Protein AF-A0A0L0FB80-F1 (afdb_monomer_lite)

Radius of gyration: 15.15 Å; chains: 1; bounding box: 42×15×37 Å

Secondary structure (DSSP, 8-state):
-------PPEEEEEEPGGGT-S-TT---HHHHHHHHHHHHHHHHHHHHTT--EEEEEE--S--

Organism: NCBI:txid667725

pLDDT: mean 87.86, std 12.6, range [44.81, 97.69]

Foldseek 3Di:
DDCPPPQAAEDEEEDEPCLQPVDLVDNDPVNRVVSVVVVVVVVVCCCPVVVYDYDYHYDDDSD

InterPro domains:
  IPR003964 Carbamate kinase [PTHR30409] (9-63)
  IPR036393 Acetylglutamate kinase-like superfamily [G3DSA:3.40.1160.10] (6-63)
  IPR036393 Acetylglutamate kinase-like superfamily [SSF53633] (8-63)

Sequence (63 aa):
MSTIARAGKRLLIAIGGNSIIKNPKKTSIAEQAETIKVTAMKIATLVTQRGYEVAITHGNGPQ

Structure (mmCIF, N/CA/C/O backbone):
data_AF-A0A0L0FB80-F1
#
_entry.id   AF-A0A0L0FB80-F1
#
loop_
_atom_site.group_PDB
_atom_site.id
_atom_site.type_symbol
_atom_site.label_atom_id
_atom_site.label_alt_id
_atom_site.label_comp_id
_atom_site.label_asym_id
_atom_site.label_entity_id
_atom_site.label_seq_id
_atom_site.pdbx_PDB_ins_code
_atom_site.Cartn_x
_atom_site.Cartn_y
_atom_site.Cartn_z
_atom_site.occupancy
_atom_site.B_iso_or_equiv
_atom_site.auth_seq_id
_atom_site.auth_comp_id
_atom_site.auth_asym_id
_atom_site.auth_atom_id
_atom_site.pdbx_PDB_model_num
ATOM 1 N N . MET A 1 1 ? -30.726 -9.493 21.523 1.00 44.81 1 MET A N 1
ATOM 2 C CA . MET A 1 1 ? -29.659 -8.483 21.690 1.00 44.81 1 MET A CA 1
ATOM 3 C C . MET A 1 1 ? -28.617 -8.740 20.619 1.00 44.81 1 MET A C 1
ATOM 5 O O . MET A 1 1 ? -27.946 -9.757 20.676 1.00 44.81 1 MET A O 1
ATOM 9 N N . SER A 1 2 ? -28.573 -7.903 19.583 1.00 49.00 2 SER A N 1
ATOM 10 C CA . SER A 1 2 ? -27.614 -8.047 18.485 1.00 49.00 2 SER A CA 1
ATOM 11 C C . SER A 1 2 ? -26.326 -7.326 18.866 1.00 49.00 2 SER A C 1
ATOM 13 O O . SER A 1 2 ? -26.270 -6.097 18.826 1.00 49.00 2 SER A O 1
ATOM 15 N N . THR A 1 3 ? -25.307 -8.083 19.261 1.00 55.88 3 THR A N 1
ATOM 16 C CA . THR A 1 3 ? -23.957 -7.589 19.546 1.00 55.88 3 THR A CA 1
ATOM 17 C C . THR A 1 3 ? -23.239 -7.299 18.228 1.00 55.88 3 THR A C 1
ATOM 19 O O . THR A 1 3 ? -22.281 -7.974 17.865 1.00 55.88 3 THR A O 1
ATOM 22 N N . ILE A 1 4 ? -23.705 -6.307 17.465 1.00 62.41 4 ILE A N 1
ATOM 23 C CA . ILE A 1 4 ? -22.849 -5.730 16.427 1.00 62.41 4 ILE A CA 1
ATOM 24 C C . ILE A 1 4 ? -21.840 -4.903 17.210 1.00 62.41 4 ILE A C 1
ATOM 26 O O . ILE A 1 4 ? -22.167 -3.820 17.698 1.00 62.41 4 ILE A O 1
ATOM 30 N N . ALA A 1 5 ? -20.644 -5.464 17.415 1.00 60.25 5 ALA A N 1
ATOM 31 C CA . ALA A 1 5 ? -19.492 -4.699 17.866 1.00 60.25 5 ALA A CA 1
ATOM 32 C C . ALA A 1 5 ? -19.497 -3.381 17.086 1.00 60.25 5 ALA A C 1
ATOM 34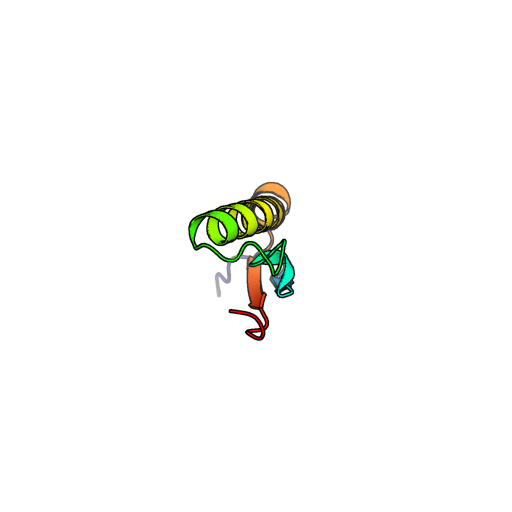 O O . ALA A 1 5 ? -19.692 -3.401 15.868 1.00 60.25 5 ALA A O 1
ATOM 35 N N . ARG A 1 6 ? -19.379 -2.237 17.768 1.00 61.03 6 ARG A N 1
ATOM 36 C CA . ARG A 1 6 ? -19.257 -0.953 17.073 1.00 61.03 6 ARG A CA 1
ATOM 37 C C . ARG A 1 6 ? -17.949 -0.987 16.286 1.00 61.03 6 ARG A C 1
ATOM 39 O O . ARG A 1 6 ? -16.896 -0.646 16.810 1.00 61.03 6 ARG A O 1
ATOM 46 N N . ALA A 1 7 ? -18.062 -1.460 15.051 1.00 68.44 7 ALA A N 1
ATOM 47 C CA . ALA A 1 7 ? -17.076 -1.384 14.001 1.00 68.44 7 ALA A CA 1
ATOM 48 C C . ALA A 1 7 ? -16.529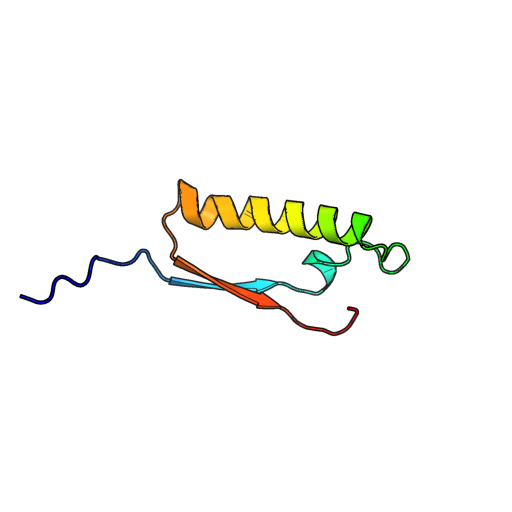 0.042 13.967 1.00 68.44 7 ALA A C 1
ATOM 50 O O . ALA A 1 7 ? -17.299 1.010 14.056 1.00 68.44 7 ALA A O 1
ATOM 51 N N . GLY A 1 8 ? -15.205 0.169 13.882 1.00 76.62 8 GLY A N 1
ATOM 52 C CA . GLY A 1 8 ? -14.562 1.459 13.666 1.00 76.62 8 GLY A CA 1
ATOM 53 C C . GLY A 1 8 ? -15.195 2.176 12.471 1.00 76.62 8 GLY A C 1
ATOM 54 O O . GLY A 1 8 ? -15.798 1.543 11.600 1.00 76.62 8 GLY A O 1
ATOM 55 N N . LYS A 1 9 ? -15.095 3.511 12.404 1.00 93.25 9 LYS A N 1
ATOM 56 C CA . LYS A 1 9 ? -15.593 4.235 11.220 1.00 93.25 9 LYS A CA 1
ATOM 57 C C . LYS A 1 9 ? -14.976 3.601 9.962 1.00 93.25 9 LYS A C 1
ATOM 59 O O . LYS A 1 9 ? -13.790 3.274 9.955 1.00 93.25 9 LYS A O 1
ATOM 64 N N . ARG A 1 10 ? -15.779 3.404 8.916 1.00 95.25 10 ARG A N 1
ATOM 65 C CA . ARG A 1 10 ? -15.308 2.787 7.669 1.00 95.25 10 ARG A CA 1
ATOM 66 C C . ARG A 1 10 ? -14.690 3.830 6.754 1.00 95.25 10 ARG A C 1
ATOM 68 O O . ARG A 1 10 ? -15.265 4.901 6.567 1.00 95.25 10 ARG A O 1
ATOM 75 N N . LEU A 1 11 ? -13.544 3.497 6.173 1.00 96.94 11 LEU A N 1
ATOM 76 C CA . LEU A 1 11 ? -12.803 4.344 5.250 1.00 96.94 11 LEU A CA 1
ATOM 77 C C . LEU A 1 11 ? -12.479 3.563 3.973 1.00 96.94 11 LEU A C 1
ATOM 79 O O . LEU A 1 11 ? -11.782 2.553 4.014 1.00 96.94 11 LEU A O 1
ATOM 83 N N . LEU A 1 12 ? -12.968 4.052 2.834 1.00 96.81 12 LEU A N 1
ATOM 84 C CA . LEU A 1 12 ? -12.569 3.569 1.515 1.00 96.81 12 LEU A CA 1
ATOM 85 C C . LEU A 1 12 ? -11.425 4.445 0.998 1.00 96.81 12 LEU A C 1
ATOM 87 O O . LEU A 1 12 ? -11.590 5.656 0.859 1.00 96.81 12 LEU A O 1
ATOM 91 N N . ILE A 1 13 ? -10.275 3.839 0.714 1.00 96.88 13 ILE A N 1
ATOM 92 C CA . ILE A 1 13 ? -9.094 4.530 0.193 1.00 96.88 13 ILE A CA 1
ATOM 93 C C . ILE A 1 13 ? -8.840 4.055 -1.234 1.00 96.88 13 ILE A C 1
ATOM 95 O O . ILE A 1 13 ? -8.563 2.879 -1.459 1.00 96.88 13 ILE A O 1
ATOM 99 N N . ALA A 1 14 ? -8.897 4.977 -2.192 1.00 95.88 14 ALA A N 1
ATOM 100 C CA . ALA A 1 14 ? -8.431 4.747 -3.553 1.00 95.88 14 ALA A CA 1
ATOM 101 C C . ALA A 1 14 ? -6.992 5.257 -3.689 1.00 95.88 14 ALA A C 1
ATOM 103 O O . ALA A 1 14 ? -6.738 6.453 -3.534 1.00 95.88 14 ALA A O 1
ATOM 104 N N . ILE A 1 15 ? -6.049 4.354 -3.956 1.00 93.75 15 ILE A N 1
ATOM 105 C CA . ILE A 1 15 ? -4.649 4.701 -4.221 1.00 93.75 15 ILE A CA 1
ATOM 106 C C . ILE A 1 15 ? -4.376 4.730 -5.732 1.00 93.75 15 ILE A C 1
ATOM 108 O O . ILE A 1 15 ? -4.903 3.923 -6.499 1.00 93.75 15 ILE A O 1
ATOM 112 N N . GLY A 1 16 ? -3.557 5.687 -6.174 1.00 90.38 16 GLY A N 1
ATOM 113 C CA . GLY A 1 16 ? -3.158 5.820 -7.580 1.00 90.38 16 GLY A CA 1
ATOM 114 C C . GLY A 1 16 ? -1.962 4.935 -7.947 1.00 90.38 16 GLY A C 1
ATOM 115 O O . GLY A 1 16 ? -1.296 4.388 -7.072 1.00 90.38 16 GLY A O 1
ATOM 116 N N . GLY A 1 17 ? -1.624 4.858 -9.241 1.00 87.75 17 GLY A N 1
ATOM 117 C CA . GLY A 1 17 ? -0.476 4.072 -9.729 1.00 87.75 17 GLY A CA 1
ATOM 118 C C . GLY A 1 17 ? 0.862 4.443 -9.070 1.00 87.75 17 GLY A C 1
ATOM 119 O O . GLY A 1 17 ? 1.691 3.571 -8.837 1.00 87.75 17 GLY A O 1
ATOM 120 N N . ASN A 1 18 ? 1.024 5.703 -8.645 1.00 88.25 18 ASN A N 1
ATOM 121 C CA . ASN A 1 18 ? 2.206 6.188 -7.916 1.00 88.25 18 ASN A CA 1
ATOM 122 C C . ASN A 1 18 ? 2.422 5.518 -6.546 1.00 88.25 18 ASN A C 1
ATOM 124 O O . ASN A 1 18 ? 3.513 5.602 -5.985 1.00 88.25 18 ASN A O 1
ATOM 128 N N . SER A 1 19 ? 1.394 4.869 -5.995 1.00 85.69 19 SER A N 1
ATOM 129 C CA . SER A 1 19 ? 1.481 4.089 -4.757 1.00 85.69 19 SER A CA 1
ATOM 130 C C . SER A 1 19 ? 2.047 2.682 -4.966 1.00 85.69 19 SER A C 1
ATOM 132 O O . SER A 1 19 ? 2.290 1.983 -3.983 1.00 85.69 19 SER A O 1
ATOM 134 N N . ILE A 1 20 ? 2.261 2.286 -6.225 1.00 88.69 20 ILE A N 1
ATOM 135 C CA . ILE A 1 20 ? 2.831 0.999 -6.639 1.00 88.69 20 ILE A CA 1
ATOM 136 C C . ILE A 1 20 ? 4.114 1.236 -7.448 1.00 88.69 20 ILE A C 1
ATOM 138 O O . ILE A 1 20 ? 5.134 0.621 -7.167 1.00 88.69 20 ILE A O 1
ATOM 142 N N . ILE A 1 21 ? 4.106 2.186 -8.390 1.00 89.75 21 ILE A N 1
ATOM 143 C CA . ILE A 1 21 ? 5.263 2.575 -9.208 1.00 89.75 21 ILE A CA 1
ATOM 144 C C . ILE A 1 21 ? 5.561 4.056 -8.985 1.00 89.75 21 ILE A C 1
ATOM 146 O O . ILE A 1 21 ? 4.888 4.929 -9.524 1.00 89.75 21 ILE A O 1
ATOM 150 N N . LYS A 1 22 ? 6.609 4.359 -8.216 1.00 87.75 22 LYS A N 1
ATOM 151 C CA . LYS A 1 22 ? 7.036 5.744 -7.955 1.00 87.75 22 LYS A CA 1
ATOM 152 C C . LYS A 1 22 ? 7.758 6.386 -9.144 1.00 87.75 22 LYS A C 1
ATOM 154 O O . LYS A 1 22 ? 7.715 7.603 -9.312 1.00 87.75 22 LYS A O 1
ATOM 159 N N . ASN A 1 23 ? 8.462 5.583 -9.941 1.00 87.88 23 ASN A N 1
ATOM 160 C CA . ASN A 1 23 ? 9.197 6.029 -11.119 1.00 87.88 23 ASN A CA 1
ATOM 161 C C . ASN A 1 23 ? 8.927 5.061 -12.285 1.00 87.88 23 ASN A C 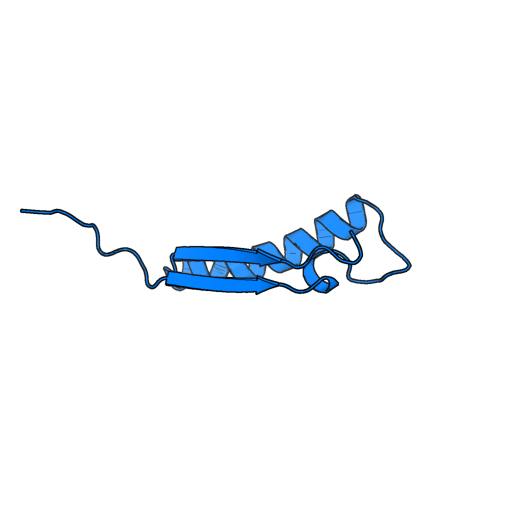1
ATOM 163 O O . ASN A 1 23 ? 9.348 3.910 -12.203 1.00 87.88 23 ASN A O 1
ATOM 167 N N . PRO A 1 24 ? 8.304 5.509 -13.391 1.00 85.31 24 PRO A N 1
ATOM 168 C CA . PRO A 1 24 ? 7.984 4.655 -14.540 1.00 85.31 24 PRO A CA 1
ATOM 169 C C . PRO A 1 24 ? 9.198 3.998 -15.211 1.00 85.31 24 PRO A C 1
ATOM 171 O O . PRO A 1 24 ? 9.045 3.035 -15.951 1.00 85.31 24 PRO A O 1
ATOM 174 N N . LYS A 1 25 ? 10.413 4.506 -14.968 1.00 88.12 25 LYS A N 1
ATOM 175 C CA . LYS A 1 25 ? 11.668 3.918 -15.465 1.00 88.12 25 LYS A CA 1
ATOM 176 C C . LYS A 1 25 ? 12.249 2.848 -14.532 1.00 88.12 25 LYS A C 1
ATOM 178 O O . LYS A 1 25 ? 13.261 2.242 -14.862 1.00 88.12 25 LYS A O 1
ATOM 183 N N . LYS A 1 26 ? 11.657 2.655 -13.350 1.00 85.62 26 LYS A N 1
ATOM 184 C CA . LYS A 1 26 ? 12.104 1.726 -12.306 1.00 85.62 26 LYS A CA 1
ATOM 185 C C . LYS A 1 26 ? 10.913 0.910 -11.805 1.00 85.62 26 LYS A C 1
ATOM 187 O O . LYS A 1 26 ? 10.298 1.235 -10.795 1.00 85.62 26 LYS A O 1
ATOM 192 N N . THR A 1 27 ? 10.584 -0.145 -12.541 1.00 87.94 27 THR A N 1
ATOM 193 C CA . THR A 1 27 ? 9.372 -0.954 -12.335 1.00 87.94 27 THR A CA 1
ATOM 194 C C . THR A 1 27 ? 9.664 -2.357 -11.811 1.00 87.94 27 THR A C 1
ATOM 196 O O . THR A 1 27 ? 8.784 -3.214 -11.837 1.00 87.94 27 THR A O 1
ATOM 199 N N . SER A 1 28 ? 10.882 -2.617 -11.325 1.00 93.38 28 SER A N 1
ATOM 200 C CA . SER A 1 28 ? 11.222 -3.926 -10.764 1.00 93.38 28 SER A CA 1
ATOM 201 C C . SER A 1 28 ? 10.326 -4.261 -9.569 1.00 93.38 28 SER A C 1
ATOM 203 O O . SER A 1 28 ? 9.885 -3.373 -8.837 1.00 93.38 28 SER A O 1
ATOM 205 N N . ILE A 1 29 ? 10.099 -5.555 -9.330 1.00 92.25 29 ILE A N 1
ATOM 206 C CA . ILE A 1 29 ? 9.301 -6.031 -8.190 1.00 92.25 29 ILE A CA 1
ATOM 207 C C . ILE A 1 29 ? 9.826 -5.473 -6.859 1.00 92.25 29 ILE A C 1
ATOM 209 O O . ILE A 1 29 ? 9.035 -5.121 -5.991 1.00 92.25 29 ILE A O 1
ATOM 213 N N . ALA A 1 30 ? 11.147 -5.329 -6.709 1.00 94.94 30 ALA A N 1
ATOM 214 C CA . ALA A 1 30 ? 11.753 -4.764 -5.505 1.00 94.94 30 ALA A CA 1
ATOM 215 C C . ALA A 1 30 ? 11.408 -3.273 -5.305 1.00 94.94 30 ALA A C 1
ATOM 217 O O . ALA A 1 30 ? 11.042 -2.871 -4.203 1.00 94.94 30 ALA A O 1
ATOM 218 N N . GLU A 1 31 ? 11.473 -2.459 -6.365 1.00 92.62 31 GLU A N 1
ATOM 219 C CA . GLU A 1 31 ? 11.101 -1.033 -6.317 1.00 92.62 31 GLU A CA 1
ATOM 220 C C . GLU A 1 31 ? 9.597 -0.858 -6.047 1.00 92.62 31 GLU A C 1
ATOM 222 O O . GLU A 1 31 ? 9.186 0.017 -5.274 1.00 92.62 31 GLU A O 1
ATOM 227 N N . GLN A 1 32 ? 8.769 -1.728 -6.636 1.00 92.00 32 GLN A N 1
ATOM 228 C CA . GLN A 1 32 ? 7.333 -1.744 -6.370 1.00 92.00 32 GLN A CA 1
ATOM 229 C C . GLN A 1 32 ? 7.032 -2.134 -4.922 1.00 92.00 32 GLN A C 1
ATOM 231 O O . GLN A 1 32 ? 6.263 -1.448 -4.251 1.00 92.00 32 GLN A O 1
ATOM 236 N N . ALA A 1 33 ? 7.674 -3.184 -4.406 1.00 94.00 33 ALA A N 1
ATOM 237 C CA . ALA A 1 33 ? 7.501 -3.632 -3.028 1.00 94.00 33 ALA A CA 1
ATOM 238 C C . ALA A 1 33 ? 7.864 -2.531 -2.020 1.00 94.00 33 ALA A C 1
ATOM 240 O O . ALA A 1 33 ? 7.120 -2.307 -1.065 1.00 94.00 33 ALA A O 1
ATOM 241 N N . GLU A 1 34 ? 8.953 -1.794 -2.256 1.00 95.56 34 GLU A N 1
ATOM 242 C CA . GLU A 1 34 ? 9.342 -0.674 -1.395 1.00 95.56 34 GLU A CA 1
ATOM 243 C C . GLU A 1 34 ? 8.329 0.480 -1.467 1.00 95.56 34 GLU A C 1
ATOM 245 O O . GLU A 1 34 ? 7.914 1.027 -0.442 1.00 95.56 34 GLU A O 1
ATOM 250 N N . THR A 1 35 ? 7.843 0.807 -2.668 1.00 94.38 35 THR A N 1
ATOM 251 C CA . THR A 1 35 ? 6.809 1.838 -2.851 1.00 94.38 35 THR A CA 1
ATOM 252 C C . THR A 1 35 ? 5.498 1.456 -2.147 1.00 94.38 35 THR A C 1
ATOM 254 O O . THR A 1 35 ? 4.903 2.274 -1.433 1.00 94.38 35 THR A O 1
ATOM 257 N N . ILE A 1 36 ? 5.074 0.195 -2.278 1.00 94.62 36 ILE A N 1
ATOM 258 C CA . ILE A 1 36 ? 3.888 -0.356 -1.614 1.00 94.62 36 ILE A CA 1
ATOM 259 C C . ILE A 1 36 ? 4.065 -0.320 -0.098 1.00 94.62 36 ILE A C 1
ATOM 261 O O . ILE A 1 36 ? 3.153 0.113 0.606 1.00 94.62 36 ILE A O 1
ATOM 265 N N . LYS A 1 37 ? 5.236 -0.705 0.421 1.00 97.12 37 LYS A N 1
ATOM 266 C CA . LYS A 1 37 ? 5.536 -0.690 1.859 1.00 97.12 37 LYS A CA 1
ATOM 267 C C . LYS A 1 37 ? 5.368 0.706 2.454 1.00 97.12 37 LYS A C 1
ATOM 269 O O . LYS A 1 37 ? 4.733 0.852 3.498 1.00 97.12 37 LYS A O 1
ATOM 274 N N . VAL A 1 38 ? 5.856 1.744 1.774 1.00 95.81 38 VAL A N 1
ATOM 275 C CA . VAL A 1 38 ? 5.669 3.140 2.206 1.00 95.81 38 VAL A CA 1
ATOM 276 C C . VAL A 1 38 ? 4.188 3.525 2.243 1.00 95.81 38 VAL A C 1
ATOM 278 O O . VAL A 1 38 ? 3.743 4.167 3.199 1.00 95.81 38 VAL A O 1
ATOM 281 N N . THR A 1 39 ? 3.406 3.127 1.237 1.00 95.56 39 THR A N 1
ATOM 282 C CA . THR A 1 39 ? 1.954 3.372 1.213 1.00 95.56 39 THR A CA 1
ATOM 283 C C . THR A 1 39 ? 1.243 2.619 2.344 1.00 95.56 39 THR A C 1
ATOM 285 O O . THR A 1 39 ? 0.445 3.210 3.074 1.00 95.56 39 THR A O 1
ATOM 288 N N . ALA A 1 40 ? 1.579 1.345 2.550 1.00 96.88 40 ALA A N 1
ATOM 289 C CA . ALA A 1 40 ? 0.998 0.489 3.578 1.00 96.88 40 ALA A CA 1
ATOM 290 C C . ALA A 1 40 ? 1.275 1.013 4.993 1.00 96.88 40 ALA A C 1
ATOM 292 O O . ALA A 1 40 ? 0.360 1.046 5.811 1.00 96.88 40 ALA A O 1
ATOM 293 N N . MET A 1 41 ? 2.489 1.508 5.273 1.00 97.69 41 MET A N 1
ATOM 294 C CA . MET A 1 41 ? 2.814 2.120 6.569 1.00 97.69 41 MET A CA 1
ATOM 295 C C . MET A 1 41 ? 1.911 3.315 6.884 1.00 97.69 41 MET A C 1
ATOM 297 O O . MET A 1 41 ? 1.438 3.449 8.011 1.00 97.69 41 MET A O 1
ATOM 301 N N . LYS A 1 42 ? 1.610 4.162 5.892 1.00 95.75 42 LYS A N 1
ATOM 302 C CA . LYS A 1 42 ? 0.696 5.299 6.081 1.00 95.75 42 LYS A CA 1
ATOM 303 C C . LYS A 1 42 ? -0.718 4.818 6.409 1.00 95.75 42 LYS A C 1
ATOM 305 O O . LYS A 1 42 ? -1.324 5.315 7.355 1.00 95.75 42 LYS A O 1
ATOM 310 N N . ILE A 1 43 ? -1.217 3.814 5.688 1.00 96.88 43 ILE A N 1
ATOM 311 C CA . ILE A 1 43 ? -2.552 3.243 5.921 1.00 96.88 43 ILE A CA 1
ATOM 312 C C . ILE A 1 43 ? -2.626 2.543 7.286 1.00 96.88 43 ILE A C 1
ATOM 314 O O . ILE A 1 43 ? -3.618 2.689 7.997 1.00 96.88 43 ILE A O 1
ATOM 318 N N . ALA A 1 44 ? -1.560 1.861 7.709 1.00 97.06 44 ALA A N 1
ATOM 319 C CA . ALA A 1 44 ? -1.494 1.197 9.006 1.00 97.06 44 ALA A CA 1
ATOM 320 C C . ALA A 1 44 ? -1.705 2.173 10.175 1.00 97.06 44 ALA A C 1
ATOM 322 O O . ALA A 1 44 ? -2.317 1.797 11.173 1.00 97.06 44 ALA A O 1
ATOM 323 N N . THR A 1 45 ? -1.285 3.439 10.054 1.00 97.50 45 THR A N 1
ATOM 324 C CA . THR A 1 45 ? -1.561 4.454 11.091 1.00 97.50 45 THR A CA 1
ATOM 325 C C . THR A 1 45 ? -3.053 4.781 11.214 1.00 97.50 45 THR A C 1
ATOM 327 O O . THR A 1 45 ? -3.543 5.017 12.317 1.00 97.50 45 THR A O 1
ATOM 330 N N . LEU A 1 46 ? -3.811 4.722 10.113 1.00 95.75 46 LEU A N 1
ATOM 331 C CA . LEU A 1 46 ? -5.264 4.922 10.115 1.00 95.75 46 LEU A CA 1
ATOM 332 C C . LEU A 1 46 ? -5.982 3.778 10.842 1.00 95.75 46 LEU A C 1
ATOM 334 O O . LEU A 1 46 ? -6.941 4.013 11.572 1.00 95.75 46 LEU A O 1
ATOM 338 N N . VAL A 1 47 ? -5.485 2.551 10.699 1.00 94.94 47 VAL A N 1
ATOM 339 C CA . VAL A 1 47 ? -6.033 1.389 11.410 1.00 94.94 47 VAL A CA 1
ATOM 340 C C . VAL A 1 47 ? -5.637 1.426 12.889 1.00 94.94 47 VAL A C 1
ATOM 342 O O . VAL A 1 47 ? -6.493 1.402 13.766 1.00 94.94 47 VAL A O 1
ATOM 345 N N . THR A 1 48 ? -4.340 1.541 13.179 1.00 95.31 48 THR A N 1
ATOM 346 C CA . THR A 1 48 ? -3.787 1.349 14.534 1.00 95.31 48 THR A CA 1
ATOM 347 C C . THR A 1 48 ? -3.976 2.542 15.465 1.00 95.31 48 THR A C 1
ATOM 349 O O . THR A 1 48 ? -4.240 2.350 16.646 1.00 95.31 48 THR A O 1
ATOM 352 N N . GLN A 1 49 ? -3.853 3.772 14.960 1.00 94.31 49 GLN A N 1
ATOM 353 C CA . GLN A 1 49 ? -3.918 4.978 15.796 1.00 94.31 49 GLN A CA 1
ATOM 354 C C . GLN A 1 49 ? -5.293 5.642 15.758 1.00 94.31 49 GLN A C 1
ATOM 356 O O . GLN A 1 49 ? -5.674 6.334 16.698 1.00 94.31 49 GLN A O 1
ATOM 361 N N . ARG A 1 50 ? -6.031 5.481 14.654 1.00 92.75 50 ARG A N 1
ATOM 362 C CA . ARG A 1 50 ? -7.339 6.128 14.460 1.00 92.75 50 ARG A CA 1
ATOM 363 C C . ARG A 1 50 ? -8.517 5.154 14.521 1.00 92.75 50 ARG A C 1
ATOM 365 O O . ARG A 1 50 ? -9.653 5.618 14.561 1.00 92.75 50 ARG A O 1
ATOM 372 N N . GLY A 1 51 ? -8.262 3.844 14.553 1.00 94.00 51 GLY A N 1
ATOM 373 C CA . GLY A 1 51 ? -9.296 2.820 14.699 1.00 94.00 51 GLY A CA 1
ATOM 374 C C . GLY A 1 51 ? -10.246 2.726 13.505 1.00 94.00 51 GLY A C 1
ATOM 375 O O . GLY A 1 51 ? -11.415 2.398 13.696 1.00 94.00 51 GLY A O 1
ATOM 376 N N . TYR A 1 52 ? -9.794 3.066 12.292 1.00 96.12 52 TYR A N 1
ATOM 377 C CA . TYR A 1 52 ? -10.613 2.914 11.088 1.00 96.12 52 TYR A CA 1
ATOM 378 C C . TYR A 1 52 ? -10.636 1.462 10.605 1.00 96.12 52 TYR A C 1
ATOM 380 O O . TYR A 1 52 ? -9.609 0.783 10.579 1.00 96.12 52 TYR A O 1
ATOM 388 N N . GLU A 1 53 ? -11.796 1.032 10.115 1.00 95.62 53 GLU A N 1
ATOM 389 C CA . GLU A 1 53 ? -11.908 -0.136 9.242 1.00 95.62 53 GLU A CA 1
ATOM 390 C C . GLU A 1 53 ? -11.654 0.314 7.805 1.00 95.62 53 GLU A C 1
ATOM 392 O O . GLU A 1 53 ? -12.398 1.139 7.269 1.00 95.62 53 GLU A O 1
ATOM 397 N N . VAL A 1 54 ? -10.588 -0.187 7.184 1.00 95.81 54 VAL A N 1
ATOM 398 C CA . VAL A 1 54 ? -10.119 0.326 5.894 1.00 95.81 54 VAL A CA 1
ATOM 399 C C . VAL A 1 54 ? -10.363 -0.687 4.779 1.00 95.81 54 VAL A C 1
ATOM 401 O O . VAL A 1 54 ? -9.900 -1.821 4.855 1.00 95.81 54 VAL A O 1
ATOM 404 N N . ALA A 1 55 ? -11.028 -0.246 3.712 1.00 96.94 55 ALA A N 1
ATOM 405 C CA . ALA A 1 55 ? -11.034 -0.916 2.415 1.00 96.94 55 ALA A CA 1
ATOM 406 C C . ALA A 1 55 ? -10.102 -0.154 1.463 1.00 96.94 55 ALA A C 1
ATOM 408 O O . ALA A 1 55 ? -10.187 1.070 1.359 1.00 96.94 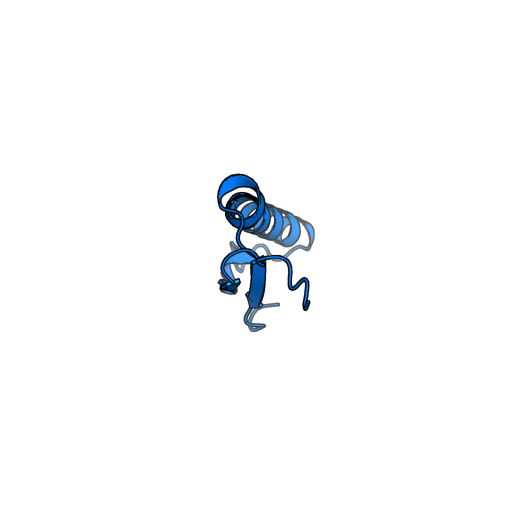55 ALA A O 1
ATOM 409 N N . ILE A 1 56 ? -9.209 -0.863 0.774 1.00 96.31 56 ILE A N 1
ATOM 410 C CA . ILE A 1 56 ? -8.223 -0.267 -0.137 1.00 96.31 56 ILE A CA 1
ATOM 411 C C . ILE A 1 56 ? -8.560 -0.700 -1.560 1.00 96.31 56 ILE A C 1
ATOM 413 O O . ILE A 1 56 ? -8.795 -1.877 -1.817 1.00 96.31 56 ILE A O 1
ATOM 417 N N . THR A 1 57 ? -8.562 0.252 -2.483 1.00 95.38 57 THR A N 1
ATOM 418 C CA . THR A 1 57 ? -8.751 0.028 -3.919 1.00 95.38 57 THR A CA 1
ATOM 419 C C . THR A 1 57 ? -7.632 0.717 -4.682 1.00 95.38 57 THR A C 1
ATOM 421 O O . THR A 1 57 ? -7.033 1.670 -4.183 1.00 95.38 57 THR A O 1
ATOM 424 N N . HIS A 1 58 ? -7.335 0.249 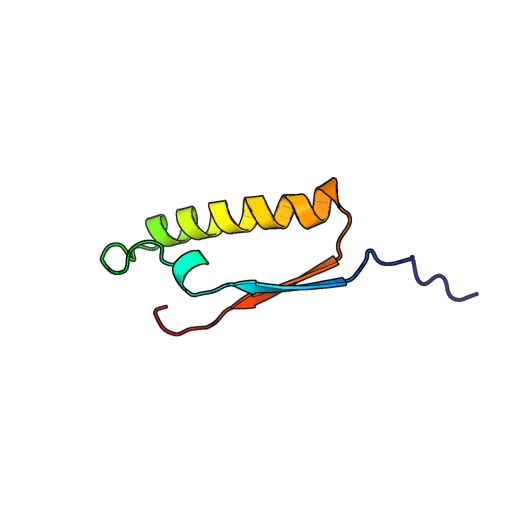-5.889 1.00 92.25 58 HIS A N 1
ATOM 425 C CA . HIS A 1 58 ? -6.348 0.877 -6.759 1.00 92.25 58 HIS A CA 1
ATOM 426 C C . HIS A 1 58 ? -6.777 0.787 -8.225 1.00 92.25 58 HIS A C 1
ATOM 428 O O . HIS A 1 58 ? -7.603 -0.048 -8.591 1.00 92.25 58 HIS A O 1
ATOM 434 N N . GLY A 1 59 ? -6.200 1.644 -9.068 1.00 86.31 59 GLY A N 1
ATOM 435 C CA . GLY A 1 59 ? -6.245 1.476 -10.525 1.00 86.31 59 GLY A CA 1
ATOM 436 C C . GLY A 1 59 ? -5.163 0.507 -11.018 1.00 86.31 59 GLY A C 1
ATOM 437 O O . GLY A 1 59 ? -4.160 0.309 -10.328 1.00 86.31 59 GLY A O 1
ATOM 438 N N . ASN A 1 60 ? -5.346 -0.066 -12.211 1.00 80.94 60 ASN A N 1
ATOM 439 C CA . ASN A 1 60 ? -4.459 -1.093 -12.783 1.00 80.94 60 ASN A CA 1
ATOM 440 C C . ASN A 1 60 ? -3.803 -0.694 -14.125 1.00 80.94 60 ASN A C 1
ATOM 442 O O . ASN A 1 60 ? -3.708 -1.514 -15.027 1.00 80.94 60 ASN A O 1
ATOM 446 N N . GLY A 1 61 ? -3.465 0.583 -14.328 1.00 79.44 61 GLY A N 1
ATOM 447 C CA . GLY A 1 61 ? -2.929 1.045 -15.617 1.00 79.44 61 GLY A CA 1
ATOM 448 C C . GLY A 1 61 ? -1.476 0.608 -15.888 1.00 79.44 61 GLY A C 1
ATOM 449 O O . GLY A 1 61 ? -1.245 -0.092 -16.863 1.00 79.44 61 GLY A O 1
ATOM 450 N N . PRO A 1 62 ? -0.485 1.063 -15.097 1.00 71.00 62 PRO A N 1
ATOM 451 C CA . PRO A 1 62 ? 0.939 0.798 -15.356 1.00 71.00 62 PRO A CA 1
ATOM 452 C C . PRO A 1 62 ? 1.495 -0.550 -14.857 1.00 71.00 62 PRO A C 1
ATOM 454 O O . PRO A 1 62 ? 2.689 -0.790 -15.038 1.00 71.00 62 PRO A O 1
ATOM 457 N N . GLN A 1 63 ? 0.692 -1.345 -14.143 1.00 67.88 63 GLN A N 1
ATOM 458 C CA . GLN A 1 63 ? 1.073 -2.644 -13.570 1.00 67.88 63 GLN A CA 1
ATOM 459 C C . GLN A 1 63 ? 1.064 -3.748 -14.625 1.00 67.88 63 GLN A C 1
ATOM 461 O O . GLN A 1 63 ? 1.998 -4.577 -14.579 1.00 67.88 63 GLN A O 1
#

=== Feature glossary ===
Annotated list of the representations used here:

Nearest PDB structures. The Foldseek neighbor list gives the closest experimentally determined structures in the PDB, ranked by structural alignment. TM-score near 1 means near-identical fold; near 0.3 means only rough topology match. This is how one finds what a novel AlphaFold prediction most resembles in the solved-structure universe.

Foldseek 3Di. Foldseek's 3Di representation compresses backbone geometry into a per-residue letter drawn from a learned twenty-state alphabet. It captures the tertiary interaction pattern around each residue — which residues are packed against it in space, regardless of where they are in sequence.

Radius of gyration, Cα contacts, bounding box. Radius of gyration (Rg) is the root-mean-square distance of Cα atoms from their centroid — a single number for overall size and compactness. A globular domain of N residues has Rg ≈ 2.2·N^0.38 Å; an extended or disordered chain has a much larger Rg. The Cα contact count is the number of residue pairs whose Cα atoms are within 8 Å and are more than four positions apart in sequence — a standard proxy for tertiary packing density. The bounding box is the smallest axis-aligned box enclosing all Cα atoms.

InterPro / GO / CATH / organism. The annotation block draws on four external resources. InterPro: which protein families and domains the sequence belongs to. GO: standardized terms for what the protein does, what process it participates in, and where in the cell it acts. CATH: which structural fold it has in the CATH hierarchy. Organism: the species of origin.

mmCIF coordinates. The mmCIF block holds the 3D Cartesian coordinates of each backbone atom (N, Cα, C, O) in ångströms. mmCIF is the PDB's canonical archive format — a tagged-loop text representation of the atomic model.

pLDDT. pLDDT is the predicted lDDT-Cα score: AlphaFold's confidence that the local environment of each residue (all inter-atomic distances within 15 Å) is correctly placed. It is a per-residue number between 0 and 100, with higher meaning more reliable.

Backbone torsions (φ/ψ). φ (phi) and ψ (psi) are the two rotatable backbone dihedrals per residue: φ is the C(i-1)–N–Cα–C torsion, ψ is the N–Cα–C–N(i+1) torsion, both in degrees on (−180°, 180°]. α-helical residues cluster near (−60°, −45°); β-strand residues near (−120°, +130°). A Ramachandran plot is simply a scatter of (φ, ψ) for every residue.

B-factor. For experimental (PDB) structures, the B-factor (temperature factor) quantifies the positional spread of each atom in the crystal — a combination of thermal vibration and static disorder — in units of Å². High B-factors mark flexible loops or poorly resolved regions; low B-factors mark the rigid, well-ordered core.

Secondary structure (3-state, P-SEA). SS3 is a coarse helix/strand/coil call (letters a/b/c) made by the P-SEA algorithm from inter-Cα distances and dihedrals. It is less detailed than DSSP but needs only Cα positions.

Predicted aligned error. Predicted aligned error is AlphaFold's pairwise confidence. Unlike pLDDT (per-residue), PAE is per-residue-pair and captures whether two parts of the structure are correctly placed relative to each other. Units are ångströms of expected positional error.

Solvent-accessible surface area. Solvent-accessible surface area (SASA) is the area in Å² traced out by the centre of a 1.4 Å probe sphere (a water molecule) rolled over the protein's van der Waals surface (Shrake–Rupley / Lee–Richards construction). Buried residues have near-zero SASA; fully exposed residues can exceed 200 Å². The total SASA scales roughly with the number of surface residues.

Secondary structure (8-state, DSSP). The SS8 string is DSSP's per-residue secondary-structure call. α-helix (H) means an i→i+4 H-bond ladder; β-strand (E) means the residue participates in a β-sheet; 3₁₀ (G) and π (I) are tighter and wider helices; T/S are turns/bends; '-' is loop.

Ren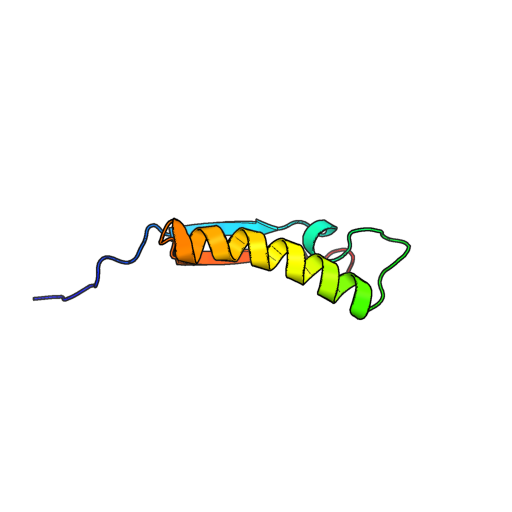dered structure images. Structure images are PyMOL renders from six orthogonal camera directions. Cartoon representation draws helices as coils and strands as arrows; sticks shows the backbone as bonds; surface shows the solvent-excluded envelope. Rainbow coloring maps sequence position to hue (blue→red, N→C); chain coloring assigns a distinct color per polypeptide.

Sequence. The amino-acid sequence is the protein's primary structure: the linear order of residues from the N-terminus to the C-terminus, written in one-letter code. Everything else here — the 3D coordinates, the secondary structure, the domain annotations — is ultimately a consequence of this string.

Contact-map, Ramachandran, and PAE plots. Three diagnostic plots accompany the record. The Cα contact map visualizes the tertiary structure as a 2D adjacency matrix (8 Å cutoff, sequence-local contacts suppressed). The Ramachandran plot shows the distribution of backbone (φ, ψ) torsions, with points in the α and β basins reflecting secondary structure content. The PAE plot shows AlphaFold's inter-residue confidence as a color matrix.